Protein AF-A0A849DJ44-F1 (afdb_monomer_lite)

Structure (mmCIF, N/CA/C/O backbone):
data_AF-A0A849DJ44-F1
#
_entry.id   AF-A0A849DJ44-F1
#
loop_
_atom_site.group_PDB
_atom_site.id
_atom_sit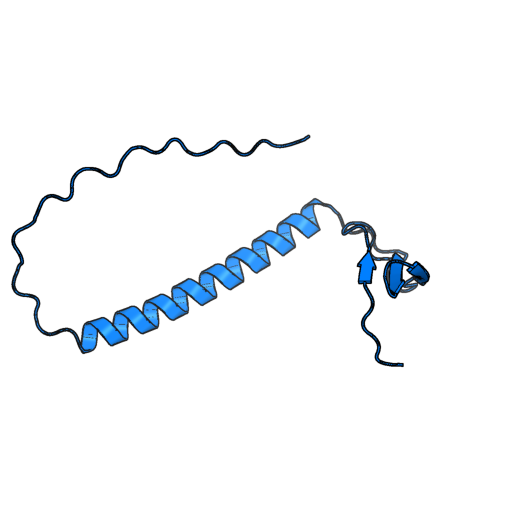e.type_symbol
_atom_site.label_atom_id
_atom_site.label_alt_id
_atom_site.label_comp_id
_atom_site.label_asym_id
_atom_site.label_entity_id
_atom_site.label_seq_id
_atom_site.pdbx_PDB_ins_code
_atom_site.Cartn_x
_atom_site.Cartn_y
_atom_site.Cartn_z
_atom_site.occupancy
_atom_site.B_iso_or_equiv
_atom_site.auth_seq_id
_atom_site.auth_comp_id
_atom_site.auth_asym_id
_atom_site.auth_atom_id
_atom_site.pdbx_PDB_model_num
ATOM 1 N N . VAL A 1 1 ? -24.660 -14.287 2.444 1.00 72.94 1 VAL A N 1
ATOM 2 C CA . VAL A 1 1 ? -23.197 -14.424 2.681 1.00 72.94 1 VAL A CA 1
ATOM 3 C C . VAL A 1 1 ? -22.533 -14.574 1.324 1.00 72.94 1 VAL A C 1
ATOM 5 O O . VAL A 1 1 ? -22.980 -15.429 0.571 1.00 72.94 1 VAL A O 1
ATOM 8 N N . GLY A 1 2 ? -21.549 -13.733 0.990 1.00 86.44 2 GLY A N 1
ATOM 9 C CA . GLY A 1 2 ? -20.915 -13.698 -0.342 1.00 86.44 2 GLY A CA 1
ATOM 10 C C . GLY A 1 2 ? -21.093 -12.385 -1.115 1.00 86.44 2 GLY A C 1
ATOM 11 O O . GLY A 1 2 ? -20.618 -12.273 -2.239 1.00 86.44 2 GLY A O 1
ATOM 12 N N . GLU A 1 3 ? -21.755 -11.393 -0.524 1.00 91.50 3 GLU A N 1
ATOM 13 C CA . GLU A 1 3 ? -21.889 -10.054 -1.105 1.00 91.50 3 GLU A CA 1
ATOM 14 C C . GLU A 1 3 ? -20.576 -9.259 -0.980 1.00 91.50 3 GLU A C 1
ATOM 16 O O . GLU A 1 3 ? -19.856 -9.413 0.015 1.00 91.50 3 GLU A O 1
ATOM 21 N N . PRO A 1 4 ? -20.236 -8.419 -1.976 1.00 94.00 4 PRO A N 1
ATOM 22 C CA . PRO A 1 4 ? -19.043 -7.588 -1.925 1.00 94.00 4 PRO A CA 1
ATOM 23 C C . PRO A 1 4 ? -19.184 -6.486 -0.868 1.00 94.00 4 PRO A C 1
ATOM 25 O O . PRO A 1 4 ? -20.237 -5.871 -0.716 1.00 94.00 4 PRO A O 1
ATOM 28 N N . VAL A 1 5 ? -18.087 -6.197 -0.171 1.00 95.44 5 VAL A N 1
ATOM 29 C CA . VAL A 1 5 ? -18.014 -5.135 0.840 1.00 95.44 5 VAL A CA 1
ATOM 30 C C . VAL A 1 5 ? -16.848 -4.199 0.557 1.00 95.44 5 VAL A C 1
ATOM 32 O O . VAL A 1 5 ? -15.807 -4.608 0.040 1.00 95.44 5 VAL A O 1
ATOM 35 N N . THR A 1 6 ? -17.005 -2.937 0.941 1.00 96.50 6 THR A N 1
ATOM 36 C CA . THR A 1 6 ? -15.939 -1.935 0.881 1.00 96.50 6 THR A CA 1
ATOM 37 C C . THR A 1 6 ? -15.228 -1.874 2.226 1.00 96.50 6 THR A C 1
ATOM 39 O O . THR A 1 6 ? -15.863 -1.695 3.264 1.00 96.50 6 THR A O 1
ATOM 42 N N . ILE A 1 7 ? -13.899 -1.983 2.211 1.00 94.69 7 ILE A N 1
ATOM 43 C CA . ILE A 1 7 ? -13.062 -1.925 3.414 1.00 94.69 7 ILE A CA 1
ATOM 44 C C . ILE A 1 7 ? -12.322 -0.586 3.457 1.00 94.69 7 ILE A C 1
ATOM 46 O O . ILE A 1 7 ? -11.681 -0.192 2.482 1.00 94.69 7 ILE A O 1
ATOM 50 N N . ARG A 1 8 ? -12.385 0.106 4.598 1.00 94.44 8 ARG A N 1
ATOM 51 C CA . ARG A 1 8 ? -11.613 1.329 4.874 1.00 94.44 8 ARG A CA 1
ATOM 52 C C . ARG A 1 8 ? -10.705 1.106 6.083 1.00 94.44 8 ARG A C 1
ATOM 54 O O . ARG A 1 8 ? -11.168 0.587 7.097 1.00 94.44 8 ARG A O 1
ATOM 61 N N . TYR A 1 9 ? -9.439 1.503 5.973 1.00 91.69 9 TYR A N 1
ATOM 62 C CA . TYR A 1 9 ? -8.425 1.341 7.021 1.00 91.69 9 TYR A CA 1
ATOM 63 C C . TYR A 1 9 ? -7.310 2.389 6.881 1.00 91.69 9 TYR A C 1
ATOM 65 O O . TYR A 1 9 ? -7.089 2.910 5.782 1.00 91.69 9 TYR A O 1
ATOM 73 N N . ASP A 1 10 ? -6.604 2.688 7.976 1.00 86.75 10 ASP A N 1
ATOM 74 C CA . ASP A 1 10 ? -5.347 3.441 7.930 1.00 86.75 10 ASP A CA 1
ATOM 75 C C . ASP A 1 10 ? -4.198 2.443 7.704 1.00 86.75 10 ASP A C 1
ATOM 77 O O . ASP A 1 10 ? -4.049 1.497 8.469 1.00 86.75 10 ASP A O 1
ATOM 81 N N . PRO A 1 11 ? -3.350 2.608 6.677 1.00 83.19 11 PRO A N 1
ATOM 82 C CA . PRO A 1 11 ? -2.199 1.734 6.465 1.00 83.19 11 PRO A CA 1
ATOM 83 C C . PRO A 1 11 ? -1.248 1.591 7.664 1.00 83.19 11 PRO A C 1
ATOM 85 O O . PRO A 1 11 ? -0.480 0.632 7.692 1.00 83.19 11 PRO A O 1
ATOM 88 N N . ARG A 1 12 ? -1.235 2.553 8.595 1.00 83.50 12 ARG A N 1
ATOM 89 C CA . ARG A 1 12 ? -0.424 2.499 9.823 1.00 83.50 12 ARG A CA 1
ATOM 90 C C . ARG A 1 12 ? -1.099 1.732 10.955 1.00 83.50 12 ARG A C 1
ATOM 92 O O . ARG A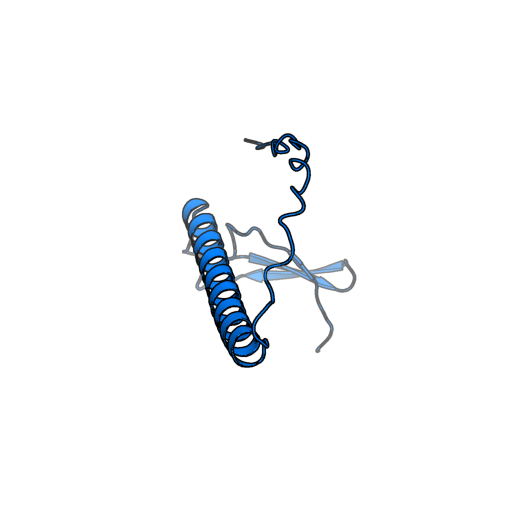 1 12 ? -0.401 1.239 11.834 1.00 83.50 12 ARG A O 1
ATOM 99 N N . ASP A 1 13 ? -2.422 1.636 10.913 1.00 83.31 13 ASP A N 1
ATOM 100 C CA . ASP A 1 13 ? -3.243 0.966 11.911 1.00 83.31 13 ASP A CA 1
ATOM 101 C C . ASP A 1 13 ? -4.142 -0.055 11.214 1.00 83.31 13 ASP A C 1
ATOM 103 O O . ASP A 1 13 ? -5.288 0.210 10.851 1.00 83.31 13 ASP A O 1
ATOM 107 N N . ILE A 1 14 ? -3.569 -1.237 10.984 1.00 82.50 14 ILE A N 1
ATOM 108 C CA . ILE A 1 14 ? -4.286 -2.359 10.366 1.00 82.50 14 ILE A CA 1
ATOM 109 C C . ILE A 1 14 ? -4.982 -3.236 11.409 1.00 82.50 14 ILE A C 1
ATOM 111 O O . ILE A 1 14 ? -5.560 -4.265 11.061 1.00 82.50 14 ILE A O 1
ATOM 115 N N . THR A 1 15 ? -4.894 -2.851 12.685 1.00 86.25 15 THR A N 1
ATOM 116 C CA . THR A 1 15 ? -5.501 -3.592 13.793 1.00 86.25 15 THR A CA 1
ATOM 117 C C . THR A 1 15 ? -7.020 -3.497 13.738 1.00 86.25 15 THR A C 1
ATOM 119 O O . THR A 1 15 ? -7.710 -4.402 14.198 1.00 86.25 15 THR A O 1
ATOM 122 N N . GLU A 1 16 ? -7.538 -2.452 13.093 1.00 89.38 16 GLU A N 1
ATOM 123 C CA . GLU A 1 16 ? -8.949 -2.220 12.861 1.00 89.38 16 GLU A CA 1
ATOM 124 C C . GLU A 1 16 ? -9.229 -1.986 11.371 1.00 89.38 16 GLU A C 1
ATOM 126 O O . GLU A 1 16 ? -8.585 -1.172 10.708 1.00 89.38 16 GLU A O 1
ATOM 131 N N . ILE A 1 17 ? -10.271 -2.638 10.854 1.00 92.62 17 ILE A N 1
ATOM 132 C CA . ILE A 1 17 ? -10.853 -2.307 9.555 1.00 92.62 17 ILE A CA 1
ATOM 133 C C . ILE A 1 17 ? -12.338 -1.965 9.692 1.00 92.62 17 ILE A C 1
ATOM 135 O O . ILE A 1 17 ? -13.079 -2.563 10.478 1.00 92.62 17 ILE A O 1
ATOM 139 N N . ARG A 1 18 ? -12.798 -1.006 8.885 1.00 95.12 18 ARG A N 1
ATOM 140 C CA . ARG A 1 18 ? -14.210 -0.617 8.804 1.00 95.12 18 ARG A CA 1
ATOM 141 C C . ARG A 1 18 ? -14.835 -1.216 7.556 1.00 95.12 18 ARG A C 1
ATOM 143 O O . ARG A 1 18 ? -14.348 -0.972 6.450 1.00 95.12 18 ARG A O 1
ATOM 150 N N . VAL A 1 19 ? -15.914 -1.968 7.741 1.00 95.25 19 VAL A N 1
ATOM 151 C CA . VAL A 1 19 ? -16.607 -2.693 6.674 1.00 95.25 19 VAL A CA 1
ATOM 152 C C . VAL A 1 19 ? -17.898 -1.970 6.312 1.00 95.25 19 VAL A C 1
ATOM 154 O O . VAL A 1 19 ? -18.699 -1.625 7.184 1.00 95.25 19 VAL A O 1
ATOM 157 N N . PHE A 1 20 ? -18.101 -1.756 5.017 1.00 96.62 20 PHE A N 1
ATOM 158 C CA . PHE A 1 20 ? -19.274 -1.096 4.460 1.00 96.62 20 PHE A CA 1
ATOM 159 C C . PHE A 1 20 ? -19.960 -1.995 3.434 1.00 96.62 20 PHE A C 1
ATOM 161 O O . PHE A 1 20 ? -19.290 -2.629 2.618 1.00 96.62 20 PHE A O 1
ATOM 168 N N . HIS A 1 21 ? -21.288 -1.993 3.435 1.00 95.56 21 HIS A N 1
ATOM 169 C CA . HIS A 1 21 ? -22.114 -2.606 2.400 1.00 95.56 21 HIS A CA 1
ATOM 170 C C . HIS A 1 21 ? -23.026 -1.539 1.802 1.00 95.56 21 HIS A C 1
ATOM 172 O O . HIS A 1 21 ? -23.758 -0.881 2.540 1.00 95.56 21 HIS A O 1
ATOM 178 N N . GLU A 1 22 ? -22.939 -1.335 0.484 1.00 93.81 22 GLU A N 1
ATOM 179 C CA . GLU A 1 22 ? -23.663 -0.263 -0.224 1.00 93.81 22 GLU A CA 1
ATOM 180 C C . GLU A 1 22 ? -23.463 1.110 0.447 1.00 93.81 22 GLU A C 1
ATOM 182 O O . GLU A 1 22 ? -24.417 1.805 0.788 1.00 93.81 22 GLU A O 1
ATOM 187 N N . ASP A 1 23 ? -22.203 1.447 0.746 1.00 93.56 23 ASP A N 1
ATOM 188 C CA . ASP A 1 23 ? -21.788 2.659 1.475 1.00 93.56 23 ASP A CA 1
ATOM 189 C C . ASP A 1 23 ? -22.368 2.829 2.893 1.00 93.56 23 ASP A C 1
ATOM 191 O O . ASP A 1 23 ? -22.070 3.813 3.577 1.00 93.56 23 ASP A O 1
ATOM 195 N N . ARG A 1 24 ? -23.108 1.840 3.404 1.00 95.81 24 ARG A N 1
ATOM 196 C CA . ARG A 1 24 ? -23.591 1.798 4.787 1.00 95.81 24 ARG A CA 1
ATOM 197 C C . ARG A 1 24 ? -22.604 1.057 5.669 1.00 95.81 24 ARG A C 1
ATOM 199 O O . ARG A 1 24 ? -22.133 -0.025 5.330 1.00 95.81 24 ARG A O 1
ATOM 206 N N . PHE A 1 25 ? -22.293 1.643 6.818 1.00 95.94 25 PHE A N 1
ATOM 207 C CA . PHE A 1 25 ? -21.426 1.014 7.806 1.00 95.94 25 PHE A CA 1
ATOM 208 C C . PHE A 1 25 ? -22.094 -0.242 8.375 1.00 95.94 25 PHE A C 1
ATOM 210 O O . PHE A 1 25 ? -23.214 -0.169 8.876 1.00 95.94 25 PHE A O 1
ATOM 217 N N . LEU A 1 26 ? -21.399 -1.378 8.298 1.00 94.88 26 LEU A N 1
ATOM 218 C CA . LEU A 1 26 ? -21.856 -2.640 8.876 1.00 94.88 26 LEU A CA 1
ATOM 219 C C . LEU A 1 26 ? -21.235 -2.866 10.246 1.00 94.88 26 LEU A C 1
ATOM 221 O O . LEU A 1 26 ? -21.936 -3.041 11.240 1.00 94.88 26 LEU A O 1
ATOM 225 N N . CYS A 1 27 ? -19.906 -2.906 10.287 1.00 94.00 27 CYS A N 1
ATOM 226 C CA . CYS A 1 27 ? -19.177 -3.214 11.501 1.00 94.00 27 CYS A CA 1
ATOM 227 C C . CYS A 1 27 ? -17.710 -2.796 11.418 1.00 94.00 27 CYS A C 1
ATOM 229 O O . CYS A 1 27 ? -17.170 -2.394 10.380 1.00 94.00 27 CYS A O 1
ATOM 231 N N . ARG A 1 28 ? -17.074 -2.928 12.577 1.00 93.44 28 ARG A N 1
ATOM 232 C CA . ARG A 1 28 ? -15.657 -2.723 12.810 1.00 93.44 28 ARG A CA 1
ATOM 233 C C . ARG A 1 28 ? -15.046 -4.072 13.154 1.00 93.44 28 ARG A C 1
ATOM 235 O O . ARG A 1 28 ? -15.418 -4.657 14.169 1.00 93.44 28 ARG A O 1
ATOM 242 N N . ALA A 1 29 ? -14.163 -4.573 12.302 1.00 91.56 29 ALA A N 1
ATOM 243 C CA . ALA A 1 29 ? -13.455 -5.821 12.549 1.00 91.56 29 ALA A CA 1
ATOM 244 C C . ALA A 1 29 ? -12.079 -5.497 13.129 1.00 91.56 29 ALA A C 1
ATOM 246 O O . ALA A 1 29 ? -11.351 -4.677 12.570 1.00 91.56 29 ALA A O 1
ATOM 247 N N . VAL A 1 30 ? -11.755 -6.116 14.262 1.00 90.19 30 VAL A N 1
ATOM 248 C CA . VAL A 1 30 ? -10.515 -5.875 15.006 1.00 90.19 30 VAL A CA 1
ATOM 249 C C . VAL A 1 30 ? -9.698 -7.162 15.031 1.00 90.19 30 VAL A C 1
ATOM 251 O O . VAL A 1 30 ? -10.254 -8.239 15.243 1.00 90.19 30 VAL A O 1
ATOM 254 N N . SER A 1 31 ? -8.391 -7.052 14.816 1.00 85.12 31 SER A N 1
ATOM 255 C CA . SER A 1 31 ? -7.438 -8.149 14.957 1.00 85.12 31 SER A CA 1
ATOM 256 C C . SER A 1 31 ? -6.740 -8.062 16.308 1.00 85.12 31 SER A C 1
ATOM 258 O O . SER A 1 31 ? -6.021 -7.103 16.583 1.00 85.12 31 SER A O 1
ATOM 260 N N . THR A 1 32 ? -6.927 -9.080 17.147 1.00 83.00 32 THR A N 1
ATOM 261 C CA . THR A 1 32 ? -6.252 -9.173 18.449 1.00 83.00 32 THR A CA 1
ATOM 262 C C . THR A 1 32 ? -4.771 -9.506 18.309 1.00 83.00 32 THR A C 1
ATOM 264 O O . THR A 1 32 ? -3.967 -9.034 19.100 1.00 83.00 32 THR A O 1
ATOM 267 N N . GLU A 1 33 ? -4.390 -10.280 17.291 1.00 83.31 33 GLU A N 1
ATOM 268 C CA . GLU A 1 33 ? -2.998 -10.699 17.067 1.00 83.31 33 GLU A CA 1
ATOM 269 C C . GLU A 1 33 ? -2.093 -9.524 16.686 1.00 83.31 33 GLU A C 1
ATOM 271 O O . GLU A 1 33 ? -0.931 -9.449 17.085 1.00 83.31 33 GLU A O 1
ATOM 276 N N . LEU A 1 34 ? -2.635 -8.577 15.921 1.00 78.50 34 LEU A N 1
ATOM 277 C CA . LEU A 1 34 ? -1.898 -7.393 15.495 1.00 78.50 34 LEU A CA 1
ATOM 278 C C . LEU A 1 34 ? -2.055 -6.212 16.452 1.00 78.50 34 LEU A C 1
ATOM 280 O O . LEU A 1 34 ? -1.419 -5.191 16.224 1.00 78.50 34 LEU A O 1
ATOM 284 N N . ALA A 1 35 ? -2.834 -6.342 17.530 1.00 74.75 35 ALA A N 1
ATOM 285 C CA . ALA A 1 35 ? -3.103 -5.243 18.458 1.00 74.75 35 ALA A CA 1
ATOM 286 C C . AL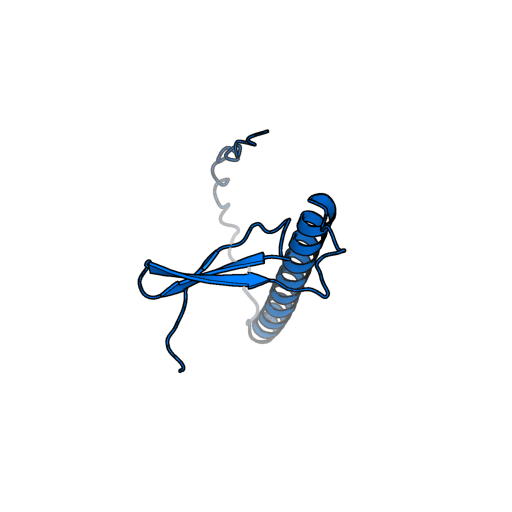A A 1 35 ? -1.828 -4.654 19.095 1.00 74.75 35 ALA A C 1
ATOM 288 O O . ALA A 1 35 ? -1.780 -3.464 19.392 1.00 74.75 35 ALA A O 1
ATOM 289 N N . GLU A 1 36 ? -0.782 -5.465 19.267 1.00 78.75 36 GLU A N 1
ATOM 290 C CA . GLU A 1 36 ? 0.509 -5.029 19.822 1.00 78.75 36 GLU A CA 1
ATOM 291 C C . GLU A 1 36 ? 1.495 -4.528 18.750 1.00 78.75 36 GLU A C 1
ATOM 293 O O . GLU A 1 36 ? 2.558 -3.992 19.066 1.00 78.75 36 GLU A O 1
ATOM 298 N N . HIS A 1 37 ? 1.156 -4.678 17.467 1.00 76.38 37 HIS A N 1
ATOM 299 C CA . HIS A 1 37 ? 2.047 -4.388 16.351 1.00 76.38 37 HIS A CA 1
ATOM 300 C C . HIS A 1 37 ? 1.700 -3.041 15.711 1.00 76.38 37 HIS A C 1
ATOM 302 O O . HIS A 1 37 ? 0.685 -2.887 15.038 1.00 76.38 37 HIS A O 1
ATOM 308 N N . THR A 1 38 ? 2.592 -2.062 15.861 1.00 79.12 38 THR A N 1
ATOM 309 C CA . THR A 1 38 ? 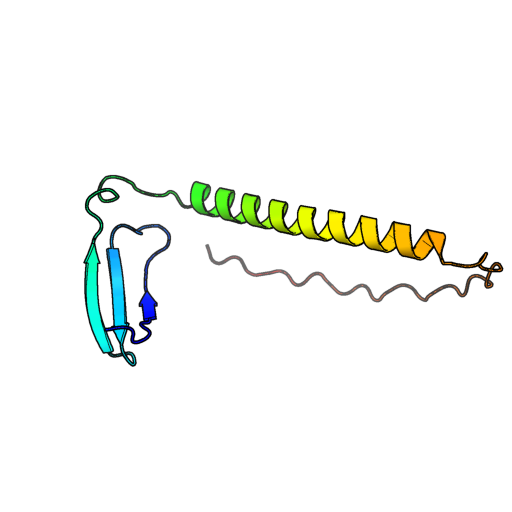2.491 -0.772 15.162 1.00 79.12 38 THR A CA 1
ATOM 310 C C . THR A 1 38 ? 3.420 -0.762 13.954 1.00 79.12 38 THR A C 1
ATOM 312 O O . THR A 1 38 ? 4.628 -0.924 14.108 1.00 79.12 38 THR A O 1
ATOM 315 N N . ILE A 1 39 ? 2.877 -0.528 12.754 1.00 82.88 39 ILE A N 1
ATOM 316 C CA . ILE A 1 39 ? 3.678 -0.461 11.524 1.00 82.88 39 ILE A CA 1
ATOM 317 C C . ILE A 1 39 ? 4.127 0.982 11.277 1.00 82.88 39 ILE A C 1
ATOM 319 O O . ILE A 1 39 ? 3.322 1.900 11.092 1.00 82.88 39 ILE A O 1
ATOM 323 N N . GLY A 1 40 ? 5.440 1.196 11.211 1.00 86.31 40 GLY A N 1
ATOM 324 C CA . GLY A 1 40 ? 6.015 2.507 10.946 1.00 86.31 40 GLY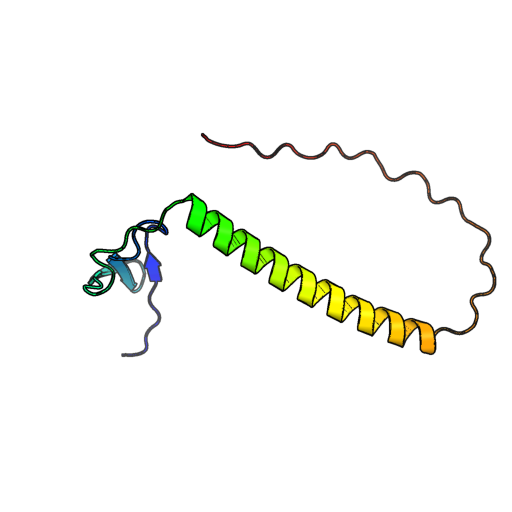 A CA 1
ATOM 325 C C . GLY A 1 40 ? 5.858 2.947 9.485 1.00 86.31 40 GLY A C 1
ATOM 326 O O . GLY A 1 40 ? 5.973 2.161 8.544 1.00 86.31 40 GLY A O 1
ATOM 327 N N . LEU A 1 41 ? 5.718 4.259 9.246 1.00 87.69 41 LEU A N 1
ATOM 328 C CA . LEU A 1 41 ? 5.653 4.819 7.883 1.00 87.69 41 LEU A CA 1
ATOM 329 C C . LEU A 1 41 ? 6.873 4.441 7.021 1.00 87.69 41 LEU A C 1
ATOM 331 O O . LEU A 1 41 ? 6.753 4.245 5.806 1.00 87.69 41 LEU A O 1
ATOM 335 N N . LYS A 1 42 ? 8.056 4.350 7.644 1.00 89.69 42 LYS A N 1
ATOM 336 C CA . LYS A 1 42 ? 9.298 3.950 6.968 1.00 89.69 42 LYS A CA 1
ATOM 337 C C . LYS A 1 42 ? 9.203 2.524 6.432 1.00 89.69 42 LYS A C 1
ATOM 339 O O . LYS A 1 42 ? 9.588 2.293 5.290 1.00 89.69 42 LYS A O 1
ATOM 344 N N . GLU A 1 43 ? 8.637 1.608 7.210 1.00 89.50 43 GLU A N 1
ATOM 345 C CA . GLU A 1 43 ? 8.461 0.203 6.833 1.00 89.50 43 GLU A CA 1
ATOM 346 C C . GLU A 1 43 ? 7.446 0.070 5.700 1.00 89.50 43 GLU A C 1
ATOM 348 O O . GLU A 1 43 ? 7.739 -0.561 4.685 1.00 89.50 43 GLU A O 1
ATOM 353 N N . ILE A 1 44 ? 6.315 0.780 5.790 1.00 88.94 44 ILE A N 1
ATOM 354 C CA . ILE A 1 44 ? 5.320 0.850 4.706 1.00 88.94 44 ILE A CA 1
ATOM 355 C C . ILE A 1 44 ? 5.976 1.344 3.411 1.00 88.94 44 ILE A C 1
ATOM 357 O O . ILE A 1 44 ? 5.765 0.792 2.327 1.00 88.94 44 ILE A O 1
ATOM 361 N N . THR A 1 45 ? 6.789 2.395 3.507 1.00 93.06 45 THR A N 1
ATOM 362 C CA . THR A 1 45 ? 7.483 2.975 2.352 1.00 93.06 45 THR A CA 1
ATOM 363 C C . THR A 1 45 ? 8.508 2.001 1.772 1.00 93.06 45 THR A C 1
ATOM 365 O O . THR A 1 45 ? 8.561 1.818 0.553 1.00 93.06 45 THR A O 1
ATOM 368 N N . ALA A 1 46 ? 9.290 1.339 2.626 1.00 95.12 46 ALA A N 1
ATOM 369 C CA . ALA A 1 46 ? 10.268 0.336 2.225 1.00 95.12 46 ALA A CA 1
ATOM 370 C C . ALA A 1 46 ? 9.599 -0.850 1.514 1.00 95.12 46 ALA A C 1
ATOM 372 O O . ALA A 1 46 ? 10.024 -1.210 0.414 1.00 95.12 46 ALA A O 1
ATOM 373 N N . ALA A 1 47 ? 8.506 -1.379 2.071 1.00 94.38 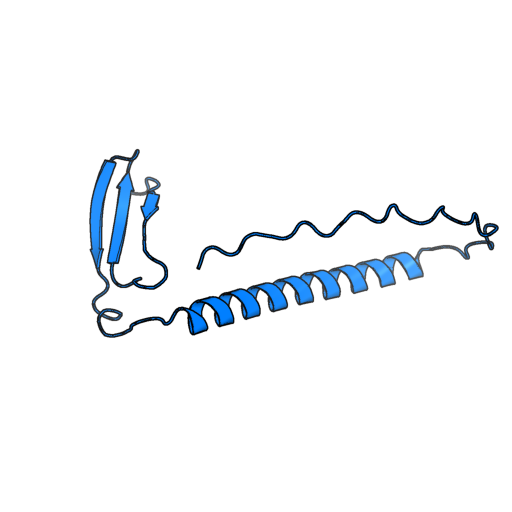47 ALA A N 1
ATOM 374 C CA . ALA A 1 47 ? 7.733 -2.473 1.490 1.00 94.38 47 ALA A CA 1
ATOM 375 C C . ALA A 1 47 ? 7.147 -2.097 0.119 1.00 94.38 47 ALA A C 1
ATOM 377 O O . ALA A 1 47 ? 7.295 -2.838 -0.857 1.00 94.38 47 ALA A O 1
ATOM 378 N N . ARG A 1 48 ? 6.560 -0.897 -0.009 1.00 94.44 48 ARG A N 1
ATOM 379 C CA . ARG A 1 48 ? 6.061 -0.384 -1.299 1.00 94.44 48 ARG A CA 1
ATOM 380 C C . ARG A 1 48 ? 7.173 -0.267 -2.339 1.00 94.44 48 ARG A C 1
ATOM 382 O O . ARG A 1 48 ? 6.973 -0.633 -3.498 1.00 94.44 48 ARG A O 1
ATOM 389 N N . ASN A 1 49 ? 8.341 0.228 -1.940 1.00 96.75 49 ASN A N 1
ATOM 390 C CA . ASN A 1 49 ? 9.488 0.367 -2.835 1.00 96.75 49 ASN A CA 1
ATOM 391 C C . ASN A 1 49 ? 10.085 -0.989 -3.228 1.00 96.75 49 ASN A C 1
ATOM 393 O O . ASN A 1 49 ? 10.527 -1.144 -4.364 1.00 96.75 49 ASN A O 1
ATOM 397 N N . ALA A 1 50 ? 10.112 -1.968 -2.321 1.00 96.88 50 ALA A N 1
ATOM 398 C CA . ALA A 1 50 ? 10.527 -3.335 -2.623 1.00 96.88 50 ALA A CA 1
ATOM 399 C C . ALA A 1 50 ? 9.601 -3.964 -3.673 1.00 96.88 50 ALA A C 1
ATOM 401 O O . ALA A 1 50 ? 10.074 -4.353 -4.738 1.00 96.88 50 ALA A O 1
ATOM 402 N N . ARG A 1 51 ? 8.281 -3.916 -3.449 1.00 95.81 51 ARG A N 1
ATOM 403 C CA . ARG A 1 51 ? 7.284 -4.422 -4.406 1.00 95.81 51 ARG A CA 1
ATOM 404 C C . ARG A 1 51 ? 7.375 -3.735 -5.768 1.00 95.81 51 ARG A C 1
ATOM 406 O O . ARG A 1 51 ? 7.271 -4.385 -6.803 1.00 95.81 51 ARG A O 1
ATOM 413 N N . ARG A 1 52 ? 7.578 -2.413 -5.793 1.00 96.94 52 ARG A N 1
ATOM 414 C CA . ARG A 1 52 ? 7.743 -1.669 -7.052 1.00 96.94 52 ARG A CA 1
ATOM 415 C C . ARG A 1 52 ? 8.982 -2.124 -7.821 1.00 96.94 52 ARG A C 1
ATOM 417 O O . ARG A 1 52 ? 8.898 -2.286 -9.033 1.00 96.94 52 ARG A O 1
ATOM 424 N N . ARG A 1 53 ? 10.108 -2.318 -7.128 1.00 96.56 53 ARG A N 1
ATOM 425 C CA . ARG A 1 53 ? 11.344 -2.824 -7.737 1.00 96.56 53 ARG A CA 1
ATOM 426 C C . ARG A 1 53 ? 11.138 -4.224 -8.293 1.00 96.56 53 ARG A C 1
ATOM 428 O O . ARG A 1 53 ? 11.443 -4.441 -9.454 1.00 96.56 53 ARG A O 1
ATOM 435 N N . GLU A 1 54 ? 10.555 -5.126 -7.511 1.00 96.88 54 GLU A N 1
ATOM 436 C CA . GLU A 1 54 ? 10.260 -6.496 -7.939 1.00 96.88 54 GLU A CA 1
ATOM 437 C C . GLU A 1 54 ? 9.410 -6.528 -9.219 1.00 96.88 54 GLU A C 1
ATOM 439 O O . GLU A 1 54 ? 9.758 -7.199 -10.188 1.00 96.88 54 GLU A O 1
ATOM 444 N N . LEU A 1 55 ? 8.324 -5.749 -9.260 1.00 96.25 55 LEU A N 1
ATOM 445 C CA . LEU A 1 55 ? 7.479 -5.642 -10.450 1.00 96.25 55 LEU A CA 1
ATOM 446 C C . LEU A 1 55 ? 8.238 -5.055 -11.644 1.00 96.25 55 LEU A C 1
ATOM 448 O O . LEU A 1 55 ? 8.092 -5.554 -12.757 1.00 96.25 55 LEU A O 1
ATOM 452 N N . GLY A 1 56 ? 9.058 -4.026 -11.416 1.00 96.19 56 GLY A N 1
ATOM 453 C CA . GLY A 1 56 ? 9.907 -3.433 -12.447 1.00 96.19 56 GLY A CA 1
ATOM 454 C C . GLY A 1 56 ? 10.897 -4.440 -13.032 1.00 96.19 56 GLY A C 1
ATOM 455 O O . GLY A 1 56 ? 10.954 -4.587 -14.246 1.00 96.19 56 GLY A O 1
ATOM 456 N N . HIS A 1 57 ? 11.605 -5.188 -12.182 1.00 95.62 57 HIS A N 1
ATOM 457 C CA . HIS A 1 57 ? 12.520 -6.247 -12.613 1.00 95.62 57 HIS A CA 1
ATOM 458 C C . HIS A 1 57 ? 11.799 -7.298 -13.454 1.00 95.62 57 HIS A C 1
ATOM 460 O O . HIS A 1 57 ? 12.213 -7.566 -14.575 1.00 95.62 57 HIS A O 1
ATOM 466 N N . ARG A 1 58 ? 10.645 -7.792 -12.990 1.00 95.69 58 ARG A N 1
ATOM 467 C CA . ARG A 1 58 ? 9.842 -8.767 -13.743 1.00 95.69 58 ARG A CA 1
ATOM 468 C C . ARG A 1 58 ? 9.418 -8.264 -15.123 1.00 95.69 58 ARG A C 1
ATOM 470 O O . ARG A 1 58 ? 9.316 -9.064 -16.052 1.00 95.69 58 ARG A O 1
ATOM 477 N N . LEU A 1 59 ? 9.119 -6.972 -15.258 1.00 95.50 59 LEU A N 1
ATOM 478 C CA . LEU A 1 59 ? 8.792 -6.368 -16.550 1.00 95.50 59 LEU A CA 1
ATOM 479 C C . LEU A 1 59 ? 10.023 -6.279 -17.454 1.00 95.50 59 LEU A C 1
ATOM 481 O O . LEU A 1 59 ? 9.940 -6.694 -18.607 1.00 95.50 59 LEU A O 1
ATOM 485 N N . THR A 1 60 ? 11.151 -5.797 -16.930 1.00 94.56 60 THR A N 1
ATOM 486 C CA . THR A 1 60 ? 12.417 -5.706 -17.672 1.00 94.56 60 THR A CA 1
ATOM 487 C C . THR A 1 60 ? 12.886 -7.076 -18.152 1.00 94.56 60 THR A C 1
ATOM 489 O O . THR A 1 60 ? 13.233 -7.231 -19.320 1.00 94.56 60 THR A O 1
ATOM 492 N N . ASP A 1 61 ? 12.835 -8.086 -17.286 1.00 92.38 61 ASP A N 1
ATOM 493 C CA . ASP A 1 61 ? 13.239 -9.450 -17.623 1.00 92.38 61 ASP A CA 1
ATOM 494 C C . ASP A 1 61 ? 12.394 -9.991 -18.778 1.00 92.38 61 ASP A C 1
ATOM 496 O O . ASP A 1 61 ? 12.928 -10.491 -19.769 1.00 92.38 61 ASP A O 1
ATOM 500 N N . ARG A 1 62 ? 11.069 -9.818 -18.705 1.00 93.25 62 ARG A N 1
ATOM 501 C CA . ARG A 1 62 ? 10.155 -10.228 -19.780 1.00 93.25 62 ARG A CA 1
ATOM 502 C C . ARG A 1 62 ? 10.403 -9.470 -21.080 1.00 93.25 62 ARG A C 1
ATOM 504 O O . ARG A 1 62 ? 10.416 -10.103 -22.132 1.00 93.25 62 ARG A O 1
ATOM 511 N N . ALA A 1 63 ? 10.626 -8.159 -21.017 1.00 92.19 63 ALA A N 1
ATOM 512 C CA . ALA A 1 63 ? 10.955 -7.358 -22.194 1.00 92.19 63 ALA A CA 1
ATOM 513 C C . ALA A 1 63 ? 12.245 -7.862 -22.861 1.00 92.19 63 ALA A C 1
ATOM 515 O O . ALA A 1 63 ? 12.260 -8.091 -24.065 1.00 92.19 63 ALA A O 1
ATOM 516 N N . SER A 1 64 ? 13.278 -8.174 -22.071 1.00 90.31 64 SER A N 1
ATOM 517 C CA . SER A 1 64 ? 14.555 -8.676 -22.592 1.00 90.31 64 SER A CA 1
ATOM 518 C C . SER A 1 64 ? 14.433 -10.012 -23.337 1.00 90.31 64 SER A C 1
ATOM 520 O O . SER A 1 64 ? 15.138 -10.248 -24.318 1.00 90.31 64 SER A O 1
ATOM 522 N N . VAL A 1 65 ? 13.528 -10.894 -22.897 1.00 92.19 65 VAL A N 1
ATOM 523 C CA . VAL A 1 65 ? 13.250 -12.163 -23.585 1.00 92.19 65 VAL A CA 1
ATOM 524 C C . VAL A 1 65 ? 12.589 -11.895 -24.932 1.00 92.19 65 VAL A C 1
ATOM 526 O O . VAL A 1 65 ? 12.996 -12.476 -25.936 1.00 92.19 65 VAL A O 1
ATOM 529 N N . VAL A 1 66 ? 11.606 -10.993 -24.963 1.00 92.50 66 VAL A N 1
ATOM 530 C CA . VAL A 1 66 ? 10.932 -10.585 -26.201 1.00 92.50 66 VAL A CA 1
ATOM 531 C C . VAL A 1 66 ? 11.928 -9.966 -27.182 1.00 92.50 66 VAL A C 1
ATOM 533 O O . VAL A 1 66 ? 11.959 -10.380 -28.337 1.00 92.50 66 VAL A O 1
ATOM 536 N N . ASP A 1 67 ? 12.794 -9.059 -26.724 1.00 90.12 67 ASP A N 1
ATOM 537 C CA . ASP A 1 67 ? 13.806 -8.411 -27.566 1.00 90.12 67 ASP A CA 1
ATOM 538 C C . ASP A 1 67 ? 14.759 -9.430 -28.206 1.00 90.12 67 ASP A C 1
ATOM 540 O O . ASP A 1 67 ? 15.057 -9.345 -29.398 1.00 90.12 67 ASP A O 1
ATOM 544 N N . ARG A 1 68 ? 15.198 -10.443 -27.446 1.00 87.06 68 ARG A N 1
ATOM 545 C CA . ARG A 1 68 ? 16.040 -11.528 -27.979 1.00 87.06 68 ARG A CA 1
ATOM 546 C C . ARG A 1 68 ? 15.317 -12.345 -29.046 1.00 87.06 68 ARG A C 1
ATOM 548 O O . ARG A 1 68 ? 15.919 -12.661 -30.066 1.00 87.06 68 ARG A O 1
ATOM 555 N N . LEU A 1 69 ? 14.047 -12.684 -28.826 1.00 89.44 69 LEU A N 1
ATOM 556 C CA . LEU A 1 69 ? 13.254 -13.434 -29.806 1.00 89.44 69 LEU A CA 1
ATOM 557 C C . LEU A 1 69 ? 13.037 -12.624 -31.089 1.00 89.44 69 LEU A C 1
ATOM 559 O O . LEU A 1 69 ? 13.180 -13.162 -32.185 1.00 89.44 69 LEU A O 1
ATOM 563 N N . LEU A 1 70 ? 12.755 -11.326 -30.959 1.00 89.25 70 LEU A N 1
ATOM 564 C CA . LEU A 1 70 ? 12.625 -10.425 -32.102 1.00 89.25 70 LEU A CA 1
ATOM 565 C C . LEU A 1 70 ? 13.938 -10.314 -32.882 1.00 89.25 70 LEU A C 1
ATOM 567 O O . LEU A 1 70 ? 13.914 -10.390 -34.107 1.00 89.25 70 LEU A O 1
ATOM 571 N N . ALA A 1 71 ? 15.079 -10.204 -32.196 1.00 84.44 71 ALA A N 1
ATOM 572 C CA . ALA A 1 71 ? 16.390 -10.117 -32.836 1.00 84.44 71 ALA A CA 1
ATOM 573 C C . ALA A 1 71 ? 16.737 -11.365 -33.670 1.00 84.44 71 ALA A C 1
ATOM 575 O O . ALA A 1 71 ? 17.337 -11.237 -34.732 1.00 84.44 71 ALA A O 1
ATOM 576 N N . VAL A 1 72 ? 16.328 -12.563 -33.234 1.00 82.69 72 VAL A N 1
ATOM 577 C CA . VAL A 1 72 ? 16.554 -13.822 -33.975 1.00 82.69 72 VAL A CA 1
ATOM 578 C C . VAL A 1 72 ? 15.715 -13.904 -35.256 1.00 82.69 72 VAL A C 1
ATOM 580 O O . VAL A 1 72 ? 16.086 -14.604 -36.195 1.00 82.69 72 VAL A O 1
ATOM 583 N N . HIS A 1 73 ? 14.576 -13.215 -35.314 1.00 76.31 73 HIS A N 1
ATOM 584 C CA . HIS A 1 73 ? 13.670 -13.232 -36.470 1.00 76.31 73 HIS A CA 1
ATOM 585 C C . HIS A 1 73 ? 13.762 -11.970 -37.331 1.00 76.31 73 HIS A C 1
ATOM 587 O O . HIS A 1 73 ? 13.047 -11.849 -38.327 1.00 76.31 73 HIS A O 1
ATOM 593 N N . GLN A 1 74 ? 14.644 -11.035 -36.976 1.00 71.56 74 GLN A N 1
ATOM 594 C CA . GLN A 1 74 ? 14.863 -9.831 -37.755 1.00 71.56 74 GLN A CA 1
ATOM 595 C C . GLN A 1 74 ? 15.867 -10.133 -38.881 1.00 71.56 74 GLN A C 1
ATOM 597 O O . GLN A 1 74 ? 17.009 -10.491 -38.587 1.00 71.56 74 GLN A O 1
ATOM 602 N N . PRO A 1 75 ? 15.483 -10.005 -40.167 1.00 65.38 75 PRO A N 1
ATOM 603 C CA . PRO A 1 75 ? 16.453 -10.072 -41.256 1.00 65.38 75 PRO A CA 1
ATOM 604 C C . PRO A 1 75 ? 17.505 -8.961 -41.086 1.00 65.38 75 PRO A C 1
ATOM 606 O O . PRO A 1 75 ? 17.225 -7.969 -40.399 1.00 65.38 75 PRO A O 1
ATOM 609 N N . PRO A 1 76 ? 18.701 -9.095 -41.697 1.00 65.88 76 PRO A N 1
ATOM 610 C CA . PRO A 1 76 ? 19.713 -8.047 -41.663 1.00 65.88 76 PRO A CA 1
ATOM 611 C C . PRO A 1 76 ? 19.064 -6.734 -42.093 1.00 65.88 76 PRO A C 1
ATOM 613 O O . PRO A 1 76 ? 18.534 -6.629 -43.198 1.00 65.88 76 PRO A O 1
ATOM 616 N N . ARG A 1 77 ? 19.029 -5.751 -41.191 1.00 62.97 77 ARG A N 1
ATOM 617 C CA . ARG A 1 77 ? 18.606 -4.403 -41.556 1.00 62.97 77 ARG A CA 1
ATOM 618 C C . ARG A 1 77 ? 19.707 -3.834 -42.439 1.00 62.97 77 ARG A C 1
ATOM 620 O O . ARG A 1 77 ? 20.809 -3.597 -41.943 1.00 62.97 77 ARG A O 1
ATOM 627 N N . ASP A 1 78 ? 19.404 -3.613 -43.715 1.00 57.88 78 ASP A N 1
ATOM 628 C CA . ASP A 1 78 ? 20.191 -2.695 -44.533 1.00 57.88 78 ASP A CA 1
ATOM 629 C C . ASP A 1 78 ? 20.319 -1.374 -43.763 1.00 57.88 78 ASP A C 1
ATOM 631 O O . ASP A 1 78 ? 19.350 -0.962 -43.110 1.00 57.88 78 ASP A O 1
ATOM 635 N N . PRO A 1 79 ? 21.494 -0.721 -43.763 1.00 57.56 79 PRO A N 1
ATOM 636 C CA . PRO A 1 79 ? 21.675 0.528 -43.049 1.00 57.56 79 PRO A CA 1
ATOM 637 C C . PRO A 1 79 ? 20.746 1.575 -43.665 1.00 57.56 79 PRO A C 1
ATOM 639 O O . PRO A 1 79 ? 21.055 2.190 -44.684 1.00 57.56 79 PRO A O 1
ATOM 642 N N . THR A 1 80 ? 19.584 1.780 -43.049 1.00 60.97 80 THR A N 1
ATOM 643 C CA . THR A 1 80 ? 18.738 2.926 -43.342 1.00 60.97 80 THR A CA 1
ATOM 644 C C . THR A 1 80 ? 19.577 4.169 -43.043 1.00 60.97 80 THR A C 1
ATOM 646 O O . THR A 1 80 ? 20.165 4.243 -41.957 1.00 60.97 80 THR A O 1
ATOM 649 N N . PRO A 1 81 ? 19.678 5.137 -43.973 1.00 55.84 81 PRO A N 1
ATOM 650 C CA . PRO A 1 81 ? 20.410 6.363 -43.711 1.00 55.84 81 PRO A CA 1
ATOM 651 C C . PRO A 1 81 ? 19.859 6.986 -42.432 1.00 55.84 81 PRO A C 1
ATOM 653 O O . PRO A 1 81 ? 18.640 7.073 -42.265 1.00 55.84 81 PRO A O 1
ATOM 656 N N . ALA A 1 82 ? 20.760 7.381 -41.532 1.00 57.25 82 ALA A N 1
ATOM 657 C CA . ALA A 1 82 ? 20.428 8.060 -40.292 1.00 57.25 82 ALA A CA 1
ATOM 658 C C . ALA A 1 82 ? 19.600 9.312 -40.609 1.00 57.25 82 ALA A C 1
ATOM 660 O O . ALA A 1 82 ? 20.136 10.379 -40.901 1.00 57.25 82 ALA A O 1
ATOM 661 N N . THR A 1 83 ? 18.276 9.181 -40.568 1.00 53.22 83 THR A N 1
ATOM 662 C CA . THR A 1 83 ? 17.403 10.335 -40.417 1.00 53.22 83 THR A CA 1
ATOM 663 C C . THR A 1 83 ? 17.645 10.802 -38.997 1.00 53.22 83 THR A C 1
ATOM 665 O O . THR A 1 83 ? 17.256 10.133 -38.044 1.00 53.22 83 THR A O 1
ATOM 668 N N . SER A 1 84 ? 18.385 11.899 -38.869 1.00 61.09 84 SER A N 1
ATOM 669 C CA . SER A 1 84 ? 18.554 12.632 -37.625 1.00 61.09 84 SER A CA 1
ATOM 670 C C . SER A 1 84 ? 17.169 12.965 -37.076 1.00 61.09 84 SER A C 1
ATOM 672 O O . SER A 1 84 ? 16.509 13.888 -37.556 1.00 61.09 84 SER A O 1
ATOM 674 N N . GLU A 1 85 ? 16.706 12.168 -36.121 1.00 63.62 85 GLU A N 1
ATOM 675 C CA . GLU A 1 85 ? 15.474 12.430 -35.397 1.00 63.62 85 GLU A CA 1
ATOM 676 C C . GLU A 1 85 ? 15.650 13.779 -34.675 1.00 63.62 85 GLU A C 1
ATOM 678 O O . GLU A 1 85 ? 16.659 13.969 -33.983 1.00 63.62 85 GLU A O 1
ATOM 683 N N . PRO A 1 86 ? 14.758 14.765 -34.889 1.00 70.31 86 PRO A N 1
ATOM 684 C CA . PRO A 1 86 ? 14.890 16.062 -34.246 1.00 70.31 86 PRO A CA 1
ATOM 685 C C . PRO A 1 86 ? 14.899 15.887 -32.721 1.00 70.31 86 PRO A C 1
ATOM 687 O O . PRO A 1 86 ? 14.189 15.022 -32.202 1.00 70.31 86 PRO A O 1
ATOM 690 N N . PRO A 1 87 ? 15.700 16.683 -31.987 1.00 70.50 87 PRO A N 1
ATOM 691 C CA . PRO A 1 87 ? 15.840 16.529 -30.547 1.00 70.50 87 PRO A CA 1
ATOM 692 C C . PRO A 1 87 ? 14.464 16.591 -29.884 1.00 70.50 87 PRO A C 1
ATOM 694 O O . PRO A 1 87 ? 13.698 17.531 -30.108 1.00 70.50 87 PRO A O 1
ATOM 697 N N . ALA A 1 88 ? 14.159 15.573 -29.075 1.00 69.94 88 ALA A N 1
ATOM 698 C CA . ALA A 1 88 ? 12.916 15.513 -28.324 1.00 69.94 88 ALA A CA 1
ATOM 699 C C . ALA A 1 88 ? 12.719 16.822 -27.533 1.00 69.94 88 ALA A C 1
ATOM 701 O O . ALA A 1 88 ? 13.679 17.327 -26.935 1.00 69.94 88 ALA A O 1
ATOM 702 N N . PRO A 1 89 ? 11.502 17.395 -27.515 1.00 71.00 89 PRO A N 1
ATOM 703 C CA . PRO A 1 89 ? 11.248 18.632 -26.795 1.00 71.00 89 PRO A CA 1
ATOM 704 C C . PRO A 1 89 ? 11.599 18.452 -25.315 1.00 71.00 89 PRO A C 1
ATOM 706 O O . PRO A 1 89 ? 11.197 17.477 -24.677 1.00 71.00 89 PRO A O 1
ATOM 709 N N . ASN A 1 90 ? 12.356 19.408 -24.772 1.00 67.00 90 ASN A N 1
ATOM 710 C CA . ASN A 1 90 ? 12.729 19.468 -23.362 1.00 67.00 90 ASN A CA 1
ATOM 711 C C . ASN A 1 90 ? 11.478 19.759 -22.522 1.00 67.00 90 ASN A C 1
ATOM 713 O O . ASN A 1 90 ? 11.187 20.905 -22.183 1.00 67.00 90 ASN A O 1
ATOM 717 N N . VAL A 1 91 ? 10.687 18.722 -22.250 1.00 72.50 91 VAL A N 1
ATOM 718 C CA . VAL A 1 91 ? 9.517 18.834 -21.386 1.00 72.50 91 VAL A CA 1
ATOM 719 C C . VAL A 1 91 ? 9.997 18.975 -19.938 1.00 72.50 91 VAL A C 1
ATOM 721 O O . VAL A 1 91 ? 10.657 18.072 -19.412 1.00 72.50 91 VAL A O 1
ATOM 724 N N . PRO A 1 92 ? 9.705 20.100 -19.260 1.00 76.38 92 PRO A N 1
ATOM 725 C CA . PRO A 1 92 ? 10.131 20.287 -17.884 1.00 76.38 92 PRO A CA 1
ATOM 726 C C . PRO A 1 92 ? 9.512 19.195 -17.008 1.00 76.38 92 PRO A C 1
ATOM 728 O O . PRO A 1 92 ? 8.303 18.961 -17.029 1.00 76.38 92 PRO A O 1
ATOM 731 N N . ARG A 1 93 ? 10.350 18.514 -16.215 1.00 74.31 93 ARG A N 1
ATOM 732 C CA . ARG A 1 93 ? 9.890 17.513 -15.242 1.00 74.31 93 ARG A CA 1
ATOM 733 C C . ARG A 1 93 ? 8.890 18.170 -14.294 1.00 74.31 93 ARG A C 1
ATOM 735 O O . ARG A 1 93 ? 9.277 18.994 -13.465 1.00 74.31 93 ARG A O 1
ATOM 742 N N . LEU A 1 94 ? 7.623 17.769 -14.396 1.00 76.94 94 LEU A N 1
ATOM 743 C CA . LEU A 1 94 ? 6.561 18.199 -13.490 1.00 76.94 94 LEU A CA 1
ATOM 744 C C . LEU A 1 94 ? 6.995 17.929 -12.043 1.00 76.94 94 LEU A C 1
ATOM 746 O O . LEU A 1 94 ? 7.175 16.776 -11.631 1.00 76.94 94 LEU A O 1
ATOM 750 N N . LYS A 1 95 ? 7.208 19.001 -11.271 1.00 71.69 95 LYS A N 1
ATOM 751 C CA . LYS A 1 95 ? 7.525 18.896 -9.847 1.00 71.69 95 LYS A CA 1
ATOM 752 C C . LYS A 1 95 ? 6.263 18.453 -9.119 1.00 71.69 95 LYS A C 1
ATOM 754 O O . LYS A 1 95 ? 5.273 19.173 -9.075 1.00 71.69 95 LYS A O 1
ATOM 759 N N . ARG A 1 96 ? 6.297 17.245 -8.561 1.00 72.31 96 ARG A N 1
ATOM 760 C CA . ARG A 1 96 ? 5.214 16.725 -7.727 1.00 72.31 96 ARG A CA 1
ATOM 761 C C . ARG A 1 96 ? 5.321 17.387 -6.353 1.00 72.31 96 ARG A C 1
ATOM 763 O O . ARG A 1 96 ? 6.355 17.243 -5.699 1.00 72.31 96 ARG A O 1
ATOM 770 N N . TYR A 1 97 ? 4.292 18.135 -5.959 1.00 61.31 97 TYR A N 1
ATOM 771 C CA . TYR A 1 97 ? 4.220 18.765 -4.643 1.00 61.31 97 TYR A CA 1
ATOM 772 C C . TYR A 1 97 ? 4.291 17.678 -3.561 1.00 61.31 97 TYR A C 1
ATOM 774 O O . TYR A 1 97 ? 3.685 16.613 -3.705 1.00 61.31 97 TYR A O 1
ATOM 782 N N . ARG A 1 98 ? 5.091 17.910 -2.520 1.00 57.50 98 ARG A N 1
ATOM 783 C CA . ARG A 1 98 ? 5.120 17.072 -1.320 1.00 57.50 98 ARG A CA 1
ATOM 784 C C . ARG A 1 98 ? 4.396 17.851 -0.234 1.00 57.50 98 ARG A C 1
ATOM 786 O O . ARG A 1 98 ? 4.915 18.868 0.209 1.00 57.50 98 ARG A O 1
ATOM 793 N N . GLU A 1 99 ? 3.210 17.395 0.141 1.00 53.75 99 GLU A N 1
ATOM 794 C CA . GLU A 1 99 ? 2.563 17.840 1.374 1.00 53.75 99 GLU A CA 1
ATOM 795 C C . GLU A 1 99 ? 3.349 17.232 2.543 1.00 53.75 99 GLU A C 1
ATOM 797 O O . GLU A 1 99 ? 3.630 16.027 2.547 1.00 53.75 99 GLU A O 1
ATOM 802 N N . GLY A 1 100 ? 3.828 18.108 3.425 1.00 50.91 100 GLY A N 1
ATOM 803 C CA . GLY A 1 100 ? 4.553 17.773 4.650 1.00 50.91 100 GLY A CA 1
ATOM 804 C C . GLY A 1 100 ? 3.618 17.698 5.840 1.00 50.91 100 GLY A C 1
ATOM 805 O O . GLY A 1 100 ? 2.546 18.338 5.774 1.00 50.91 100 GLY A O 1
#

Secondary structure (DSSP, 8-state):
-----EEEEETTEEEEEEEEETTEEEEEEE-STTTT-PPPHHHHHHHHHHHHHHHHHHHHHHHHHHHHHHHHHPPP--------PPPPP-----------

Sequence (100 aa):
VGEPVTIRYDPRDITEIRVFHEDRFLCRAVSTELAEHTIGLKEITAARNARRRELGHRLTDRASVVDRLLAVHQPPRDPTPATSEPPAPNVPRLKRYREG

Radius of gyration: 24.72 Å; chains: 1; bounding box: 45×35×64 Å

Foldseek 3Di:
DPADWDWDDDPQCPQWIWIGDPNHTDDIDGHPVCPVPGDDPVNVVVVVVVVVVVVVVVVVVVVVVVVVVVVVVDDPDDPDPPPPDPPDPPDPDPDDDDDD

pLDDT: mean 83.27, std 13.0, range [50.91, 96.94]